Protein AF-A0A920NC04-F1 (afdb_monomer_lite)

Structure (mmCIF, N/CA/C/O backbone):
data_AF-A0A920NC04-F1
#
_entry.id   AF-A0A920NC04-F1
#
loop_
_atom_site.group_PDB
_atom_site.id
_atom_site.type_symbol
_atom_site.label_atom_id
_atom_site.label_alt_id
_atom_site.label_comp_id
_atom_site.label_asym_id
_atom_site.label_entity_id
_atom_site.label_seq_id
_atom_site.pdbx_PDB_ins_code
_atom_site.Cartn_x
_atom_site.Cartn_y
_atom_site.Cartn_z
_atom_site.occupancy
_atom_site.B_iso_or_equiv
_atom_site.auth_seq_id
_atom_site.auth_comp_id
_atom_site.auth_asym_id
_atom_site.auth_atom_id
_atom_site.pdbx_PDB_model_num
ATOM 1 N N . MET A 1 1 ? 3.968 11.558 -33.793 1.00 53.25 1 MET A N 1
ATOM 2 C CA . MET A 1 1 ? 3.833 10.627 -32.651 1.00 53.25 1 MET A CA 1
ATOM 3 C C . MET A 1 1 ? 2.733 11.172 -31.768 1.00 53.25 1 MET A C 1
ATOM 5 O O . MET A 1 1 ? 2.802 12.344 -31.433 1.00 53.25 1 MET A O 1
ATOM 9 N N . ASN A 1 2 ? 1.697 10.383 -31.491 1.00 53.41 2 ASN A N 1
ATOM 10 C CA . ASN A 1 2 ? 0.621 10.811 -30.599 1.00 53.41 2 ASN A CA 1
ATOM 11 C C . ASN A 1 2 ? 1.171 10.795 -29.159 1.00 53.41 2 ASN A C 1
ATOM 13 O O . ASN A 1 2 ? 1.869 9.845 -28.805 1.00 53.41 2 ASN A O 1
ATOM 17 N N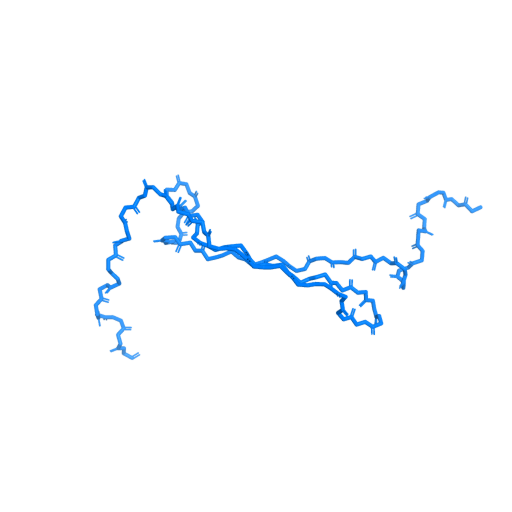 . GLU A 1 3 ? 0.885 11.810 -28.343 1.00 58.72 3 GLU A N 1
ATOM 18 C CA . GLU A 1 3 ? 1.423 11.993 -26.973 1.00 58.72 3 GLU A CA 1
ATOM 19 C C . GLU A 1 3 ? 1.100 10.848 -25.987 1.00 58.72 3 GLU A C 1
ATOM 21 O O . GLU A 1 3 ? 1.563 10.842 -24.849 1.00 58.72 3 GLU A O 1
ATOM 26 N N . TYR A 1 4 ? 0.336 9.848 -26.426 1.00 60.94 4 TYR A N 1
ATOM 27 C CA . TYR A 1 4 ? -0.247 8.805 -25.587 1.00 60.94 4 TYR A CA 1
ATOM 28 C C . TYR A 1 4 ? 0.494 7.462 -25.594 1.00 60.94 4 TYR A C 1
ATOM 30 O O . TYR A 1 4 ? 0.112 6.569 -24.845 1.00 60.94 4 TYR A O 1
ATOM 38 N N . SER A 1 5 ? 1.553 7.279 -26.391 1.00 68.19 5 SER A N 1
ATOM 39 C CA . SER A 1 5 ? 2.316 6.021 -26.394 1.00 68.19 5 SER A CA 1
ATOM 40 C C . SER A 1 5 ? 3.679 6.189 -25.723 1.00 68.19 5 SER A C 1
ATOM 42 O O . SER A 1 5 ? 4.712 6.261 -26.397 1.00 68.19 5 SER A O 1
ATOM 44 N N . LYS A 1 6 ? 3.709 6.241 -24.386 1.00 69.75 6 LYS A N 1
ATOM 45 C CA . LYS A 1 6 ? 4.968 5.979 -23.675 1.00 69.75 6 LYS A CA 1
ATOM 46 C C . LYS A 1 6 ? 5.378 4.526 -23.948 1.00 69.75 6 LYS A C 1
ATOM 48 O O . LYS A 1 6 ? 4.521 3.644 -23.887 1.00 69.75 6 LYS A O 1
ATOM 53 N N . PRO A 1 7 ? 6.653 4.250 -24.267 1.00 76.94 7 PRO A N 1
ATOM 54 C CA . PRO A 1 7 ? 7.105 2.881 -24.458 1.00 76.94 7 PRO A CA 1
ATOM 55 C C . PRO A 1 7 ? 6.880 2.070 -23.180 1.00 76.94 7 PRO A C 1
ATOM 57 O O . PRO A 1 7 ? 7.350 2.468 -22.115 1.00 76.94 7 PRO A O 1
ATOM 60 N N . LEU A 1 8 ? 6.197 0.928 -23.296 1.00 82.25 8 LEU A N 1
ATOM 61 C CA . LEU A 1 8 ? 5.832 0.077 -22.157 1.00 82.25 8 LEU A CA 1
ATOM 62 C C . LEU A 1 8 ? 7.050 -0.344 -21.315 1.00 82.25 8 LEU A C 1
ATOM 64 O O . LEU A 1 8 ? 6.956 -0.411 -20.097 1.00 82.25 8 LEU A O 1
ATOM 68 N N . HIS A 1 9 ? 8.212 -0.539 -21.950 1.00 79.50 9 HIS A N 1
ATOM 69 C CA . HIS A 1 9 ? 9.459 -0.905 -21.267 1.00 79.50 9 HIS A CA 1
ATOM 70 C C . HIS A 1 9 ? 10.022 0.197 -20.352 1.00 79.50 9 HIS A C 1
ATOM 72 O O . HIS A 1 9 ? 10.812 -0.101 -19.470 1.00 79.50 9 HIS A O 1
ATOM 78 N N . LYS A 1 10 ? 9.614 1.464 -20.521 1.00 80.25 10 LYS A N 1
ATOM 79 C CA . LYS A 1 10 ? 10.001 2.574 -19.625 1.00 80.25 10 LYS A CA 1
ATOM 80 C C . LYS A 1 10 ? 8.924 2.910 -18.594 1.00 80.25 10 LYS A C 1
ATOM 82 O O . LYS A 1 10 ? 9.072 3.880 -17.850 1.00 80.25 10 LYS A O 1
ATOM 87 N N . GLN A 1 11 ? 7.812 2.178 -18.592 1.00 91.81 11 GLN A N 1
ATOM 88 C CA . GLN A 1 11 ? 6.714 2.418 -17.671 1.00 91.81 11 GLN A CA 1
ATOM 89 C C . GLN A 1 11 ? 7.014 1.741 -16.332 1.00 91.81 11 GLN A C 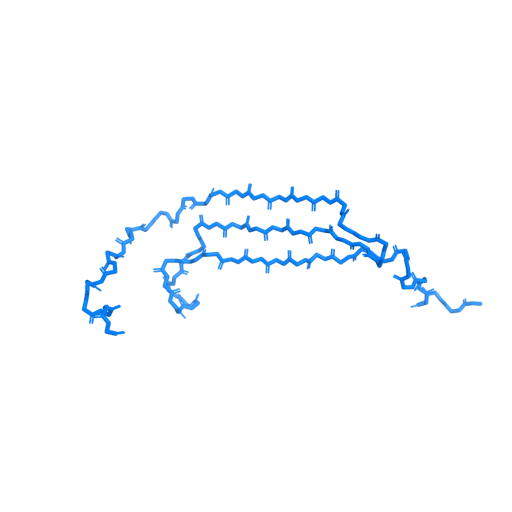1
ATOM 91 O O . GLN A 1 11 ? 7.373 0.566 -16.290 1.00 91.81 11 GLN A O 1
ATOM 96 N N . LYS A 1 12 ? 6.843 2.491 -15.242 1.00 94.62 12 LYS A N 1
ATOM 97 C CA . LYS A 1 12 ? 6.884 1.941 -13.887 1.00 94.62 12 LYS A CA 1
ATOM 98 C C . LYS A 1 12 ? 5.496 1.463 -13.484 1.00 94.62 12 LYS A C 1
ATOM 100 O O . LYS A 1 12 ? 4.505 2.155 -13.739 1.00 94.62 12 LYS A O 1
ATOM 105 N N . PHE A 1 13 ? 5.460 0.314 -12.831 1.00 95.50 13 PHE A N 1
ATOM 106 C CA . PHE A 1 13 ? 4.292 -0.297 -12.218 1.00 95.50 13 PHE A CA 1
ATOM 107 C C . PHE A 1 13 ? 4.524 -0.387 -10.715 1.00 95.50 13 PHE A C 1
ATOM 109 O O . PHE A 1 13 ? 5.661 -0.540 -10.276 1.00 95.50 13 PHE A O 1
ATOM 116 N N . ALA A 1 14 ? 3.453 -0.305 -9.935 1.00 97.69 14 ALA A N 1
ATOM 117 C CA . ALA A 1 14 ? 3.494 -0.532 -8.500 1.00 97.69 14 ALA A CA 1
ATOM 118 C C . ALA A 1 14 ? 2.496 -1.637 -8.157 1.00 97.69 14 ALA A C 1
ATOM 120 O O . ALA A 1 14 ? 1.304 -1.495 -8.436 1.00 97.69 14 ALA A O 1
ATOM 121 N N . VAL A 1 15 ? 2.980 -2.730 -7.570 1.00 97.81 15 VAL A N 1
ATOM 122 C CA . VAL A 1 15 ? 2.116 -3.664 -6.842 1.00 97.81 15 VAL A CA 1
ATOM 123 C C . VAL A 1 15 ? 1.917 -3.083 -5.453 1.00 97.81 15 VAL A C 1
ATOM 125 O O . VAL A 1 15 ? 2.898 -2.711 -4.811 1.00 97.81 15 VAL A O 1
ATOM 128 N N . VAL A 1 16 ? 0.665 -2.986 -5.017 1.00 98.19 16 VAL A N 1
ATOM 129 C CA . VAL A 1 16 ? 0.301 -2.513 -3.681 1.00 98.19 16 VAL A CA 1
ATOM 130 C C . VAL A 1 16 ? -0.437 -3.634 -2.974 1.00 98.19 16 VAL A C 1
ATOM 132 O O . VAL A 1 16 ? -1.381 -4.188 -3.537 1.00 98.19 16 VAL A O 1
ATOM 135 N N . ASP A 1 17 ? -0.009 -3.929 -1.756 1.00 98.19 17 ASP A N 1
ATOM 136 C CA . ASP A 1 17 ? -0.649 -4.883 -0.863 1.00 98.19 17 ASP A CA 1
ATOM 137 C C . ASP A 1 17 ? -1.002 -4.206 0.465 1.00 98.19 17 ASP A C 1
ATOM 139 O O . ASP A 1 17 ? -0.282 -3.318 0.937 1.00 98.19 17 ASP A O 1
ATOM 143 N N . LEU A 1 18 ? -2.151 -4.578 1.028 1.00 97.94 18 LEU A N 1
ATOM 144 C CA . LEU A 1 18 ? -2.711 -3.963 2.227 1.00 97.94 18 LEU A CA 1
ATOM 145 C C . LEU A 1 18 ? -3.155 -5.040 3.205 1.00 97.94 18 LEU A C 1
ATOM 147 O O . LEU A 1 18 ? -4.140 -5.738 2.965 1.00 97.94 18 LEU A O 1
ATOM 151 N N . GLU A 1 19 ? -2.518 -5.059 4.369 1.00 96.88 19 GLU A N 1
ATOM 152 C CA . GLU A 1 19 ? -3.003 -5.846 5.494 1.00 96.88 19 GLU A CA 1
ATOM 153 C C . GLU A 1 19 ? -3.983 -5.021 6.314 1.00 96.88 19 GLU A C 1
ATOM 155 O O . GLU A 1 19 ? -3.826 -3.807 6.497 1.00 96.88 19 GLU A O 1
ATOM 160 N N . THR A 1 20 ? -5.023 -5.668 6.830 1.00 95.75 20 THR A N 1
ATOM 161 C CA . THR A 1 20 ? -6.145 -4.976 7.471 1.00 95.75 20 THR A CA 1
ATOM 162 C C . THR A 1 20 ? -6.570 -5.646 8.772 1.00 95.75 20 THR A C 1
ATOM 164 O O . THR A 1 20 ? -6.231 -6.790 9.060 1.00 95.75 20 THR A O 1
ATOM 167 N N . THR A 1 21 ? -7.350 -4.935 9.589 1.00 94.12 21 THR A N 1
ATOM 168 C CA . THR A 1 21 ? -7.910 -5.492 10.830 1.00 94.12 21 THR A CA 1
ATOM 169 C C . THR A 1 21 ? -8.991 -6.562 10.607 1.00 94.12 21 THR A C 1
ATOM 171 O O . THR A 1 21 ? -9.479 -7.110 11.593 1.00 94.12 21 THR A O 1
ATOM 174 N N . GLY A 1 22 ? -9.419 -6.811 9.363 1.00 91.94 22 GLY A N 1
ATOM 175 C CA . GLY A 1 22 ? -10.515 -7.718 9.010 1.00 91.94 22 GLY A CA 1
ATOM 176 C C . GLY A 1 22 ? -10.976 -7.549 7.555 1.00 91.94 22 GLY A C 1
ATOM 177 O O . GLY A 1 22 ? -10.427 -6.752 6.809 1.00 91.94 22 GLY A O 1
ATOM 178 N N . LEU A 1 23 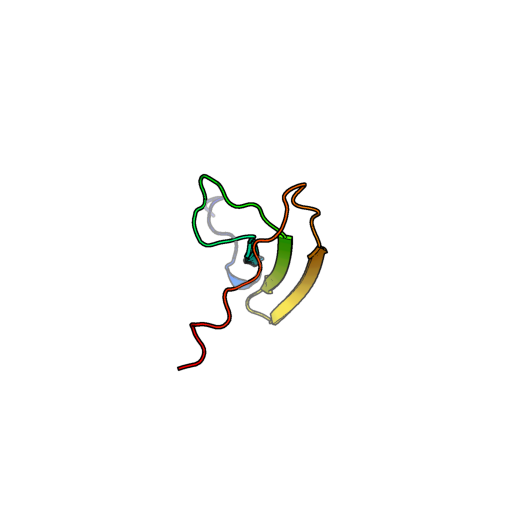? -12.001 -8.296 7.138 1.00 92.62 23 LEU A N 1
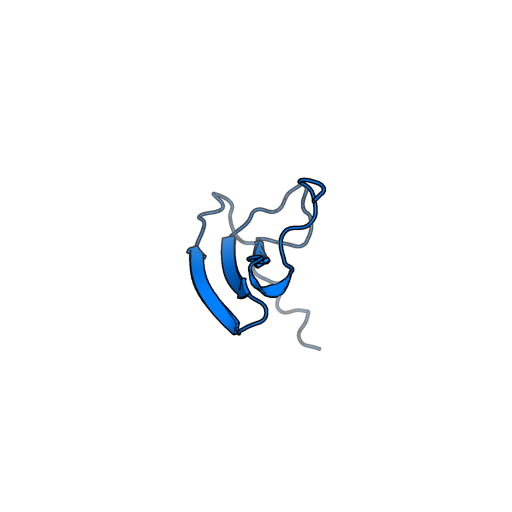ATOM 179 C CA . LEU A 1 23 ? -12.392 -8.417 5.723 1.00 92.62 23 LEU A CA 1
ATOM 180 C C . LEU A 1 23 ? -13.387 -7.350 5.222 1.00 92.62 23 LEU A C 1
ATOM 182 O O . LEU A 1 23 ? -13.818 -7.414 4.071 1.00 92.62 23 LEU A O 1
ATOM 186 N N . ARG A 1 24 ? -13.819 -6.402 6.065 1.00 93.94 24 ARG A N 1
ATOM 187 C CA . ARG A 1 24 ? -14.885 -5.442 5.728 1.00 93.94 24 ARG A CA 1
ATOM 188 C C . ARG A 1 24 ? -14.330 -4.039 5.539 1.00 93.94 24 ARG A C 1
ATOM 190 O O . ARG A 1 24 ? -14.093 -3.331 6.518 1.00 93.94 24 ARG A O 1
ATOM 197 N N . ALA A 1 25 ? -14.203 -3.605 4.287 1.00 93.88 25 ALA A N 1
ATOM 198 C CA . ALA A 1 25 ? -13.636 -2.301 3.933 1.00 93.88 25 ALA A CA 1
ATOM 199 C C . ALA A 1 25 ? -14.351 -1.106 4.596 1.00 93.88 25 ALA A C 1
ATOM 201 O O . ALA A 1 25 ? -13.728 -0.075 4.838 1.00 93.88 25 ALA A O 1
ATOM 202 N N . GLU A 1 26 ? -15.640 -1.229 4.932 1.00 95.88 26 GLU A N 1
ATOM 203 C CA . GLU A 1 26 ? -16.408 -0.150 5.564 1.00 95.88 26 GLU A CA 1
ATOM 204 C C . GLU A 1 26 ? -16.054 0.059 7.044 1.00 95.88 26 GLU A C 1
ATOM 206 O O . GLU A 1 26 ? -16.338 1.117 7.606 1.00 95.88 26 GLU A O 1
ATOM 211 N N . THR A 1 27 ? -15.481 -0.952 7.707 1.00 93.69 27 THR A N 1
ATOM 212 C CA . THR A 1 27 ? -15.294 -0.960 9.171 1.00 93.69 27 THR A CA 1
ATOM 213 C C . THR A 1 27 ? -13.890 -1.329 9.635 1.00 93.69 27 THR A C 1
ATOM 215 O O . THR A 1 27 ? -13.522 -1.050 10.786 1.00 93.69 27 THR A O 1
ATOM 218 N N . ASP A 1 28 ? -13.116 -1.989 8.784 1.00 94.44 28 ASP A N 1
ATOM 219 C CA . ASP A 1 28 ? -11.748 -2.396 9.061 1.00 94.44 28 ASP A CA 1
ATOM 220 C C . ASP A 1 28 ? -10.745 -1.355 8.583 1.00 94.44 28 ASP A C 1
ATOM 222 O O . ASP A 1 28 ? -11.052 -0.454 7.805 1.00 94.44 28 ASP A O 1
ATOM 226 N N . ARG A 1 29 ? -9.554 -1.404 9.173 1.00 96.19 29 ARG A N 1
ATOM 227 C CA . ARG A 1 29 ? -8.511 -0.399 8.969 1.00 96.19 29 ARG A CA 1
ATOM 228 C C . ARG A 1 29 ? -7.237 -1.069 8.499 1.00 96.19 29 ARG A C 1
ATOM 230 O O . ARG A 1 29 ? -6.967 -2.199 8.889 1.00 96.19 29 ARG A O 1
ATOM 237 N N . ILE A 1 30 ? -6.461 -0.351 7.699 1.00 96.94 30 ILE A N 1
ATOM 238 C CA . ILE A 1 30 ? -5.139 -0.793 7.252 1.00 96.94 30 ILE A CA 1
ATOM 239 C C . ILE A 1 30 ? -4.192 -0.853 8.459 1.00 96.94 30 ILE A C 1
ATOM 241 O O . ILE A 1 30 ? -4.188 0.065 9.286 1.00 96.94 30 ILE A O 1
ATOM 245 N N . ILE A 1 31 ? -3.410 -1.928 8.545 1.00 97.12 31 ILE A N 1
ATOM 246 C CA . ILE A 1 31 ? -2.358 -2.139 9.549 1.00 97.12 31 ILE A CA 1
ATOM 247 C C . ILE A 1 31 ? -0.955 -2.202 8.935 1.00 97.12 31 ILE A C 1
ATOM 249 O O . ILE A 1 31 ? 0.015 -1.941 9.641 1.00 97.12 31 ILE A O 1
ATOM 253 N N . GLU A 1 32 ? -0.841 -2.466 7.634 1.00 98.38 32 GLU A N 1
ATOM 254 C CA . GLU A 1 32 ? 0.411 -2.398 6.877 1.00 98.38 32 GLU A CA 1
ATOM 255 C C . GLU A 1 32 ? 0.135 -1.945 5.440 1.00 98.38 32 GLU A C 1
ATOM 257 O O . GLU A 1 32 ? -0.902 -2.276 4.864 1.00 98.38 32 GLU A O 1
ATOM 262 N N . VAL A 1 33 ? 1.069 -1.185 4.866 1.00 98.56 33 VAL A N 1
ATOM 263 C CA . VAL A 1 33 ? 1.102 -0.874 3.433 1.00 98.56 33 VAL A CA 1
ATOM 264 C C . VAL A 1 33 ? 2.405 -1.407 2.857 1.00 98.56 33 VAL A C 1
ATOM 266 O O . VAL A 1 33 ? 3.466 -0.917 3.241 1.00 98.56 33 VAL A O 1
ATOM 269 N N . GLY A 1 34 ? 2.319 -2.350 1.919 1.00 98.50 34 GLY A N 1
ATOM 270 C CA . GLY A 1 34 ? 3.446 -2.865 1.142 1.00 98.50 34 GLY A CA 1
ATOM 271 C C . GLY A 1 34 ? 3.385 -2.386 -0.308 1.00 98.50 34 GLY A C 1
ATOM 272 O O . GLY A 1 34 ? 2.324 -2.394 -0.931 1.00 98.50 34 GLY A O 1
ATOM 273 N N . ILE A 1 35 ? 4.517 -1.951 -0.862 1.00 98.69 35 ILE A N 1
ATOM 274 C CA . ILE A 1 35 ? 4.629 -1.514 -2.258 1.00 98.69 35 ILE A CA 1
ATOM 275 C C . ILE A 1 35 ? 5.898 -2.093 -2.880 1.00 98.69 35 ILE A C 1
ATOM 277 O O . ILE A 1 35 ? 6.988 -1.934 -2.332 1.00 98.69 35 ILE A O 1
ATOM 281 N N . GLN A 1 36 ? 5.765 -2.685 -4.066 1.00 98.19 36 GLN A N 1
ATOM 282 C CA . GLN A 1 36 ? 6.885 -3.044 -4.936 1.00 98.19 36 GLN A CA 1
ATOM 283 C C . GLN A 1 36 ? 6.750 -2.311 -6.271 1.00 98.19 36 GLN A C 1
ATOM 285 O O . GLN A 1 36 ? 5.811 -2.549 -7.033 1.00 98.19 36 GLN A O 1
ATOM 290 N N . VAL A 1 37 ? 7.714 -1.445 -6.573 1.00 97.94 37 VAL A N 1
ATOM 291 C CA . VAL A 1 37 ? 7.841 -0.763 -7.863 1.00 97.94 37 VAL A CA 1
ATOM 292 C C . VAL A 1 37 ? 8.703 -1.607 -8.795 1.00 97.94 37 VAL A C 1
ATOM 294 O O . VAL A 1 37 ? 9.754 -2.105 -8.389 1.00 97.94 37 VAL A O 1
ATOM 297 N N . PHE A 1 38 ? 8.270 -1.779 -10.039 1.00 95.62 38 PHE A N 1
ATOM 298 C CA . PHE A 1 38 ? 8.992 -2.549 -11.050 1.00 95.62 38 PHE A CA 1
ATOM 299 C C . PHE A 1 38 ? 8.772 -1.986 -12.458 1.00 95.62 38 PHE A C 1
ATOM 301 O O . PHE A 1 38 ? 7.794 -1.286 -12.732 1.00 95.62 38 PHE A O 1
ATOM 308 N N . THR A 1 39 ? 9.690 -2.308 -13.361 1.00 94.31 39 THR A N 1
ATOM 309 C CA . THR A 1 39 ? 9.545 -2.148 -14.812 1.00 94.31 39 THR A CA 1
ATOM 310 C C . THR A 1 39 ? 9.525 -3.529 -15.465 1.00 94.31 39 THR A C 1
ATOM 312 O O . THR A 1 39 ? 9.612 -4.553 -14.786 1.00 94.31 39 THR A O 1
ATOM 315 N N . LEU A 1 40 ? 9.433 -3.587 -16.795 1.00 92.19 40 LEU A N 1
ATOM 316 C CA . LEU A 1 40 ? 9.575 -4.860 -17.511 1.00 92.19 40 LEU A CA 1
ATOM 317 C C . LEU A 1 40 ? 10.981 -5.472 -17.389 1.00 92.19 40 LEU A C 1
ATOM 319 O O . LEU A 1 40 ? 11.133 -6.663 -17.646 1.00 92.19 40 LEU A O 1
ATOM 323 N N . ASP A 1 41 ? 11.976 -4.684 -16.975 1.00 92.50 41 ASP A N 1
ATOM 324 C CA . ASP A 1 41 ? 13.351 -5.146 -16.771 1.00 92.50 41 ASP A CA 1
ATOM 325 C C . ASP A 1 41 ? 13.576 -5.712 -15.355 1.00 92.50 41 ASP A C 1
ATOM 327 O O . ASP A 1 41 ? 14.598 -6.351 -15.102 1.00 92.50 41 ASP A O 1
ATOM 331 N N . GLY A 1 42 ? 12.625 -5.512 -14.431 1.00 92.69 42 GLY A N 1
ATOM 332 C CA . GLY A 1 42 ? 12.674 -6.065 -13.077 1.00 92.69 42 GLY A CA 1
ATOM 333 C C . GLY A 1 42 ? 12.229 -5.100 -11.968 1.00 92.69 42 GLY A C 1
ATOM 334 O O . GLY A 1 42 ? 11.738 -4.002 -12.244 1.00 92.69 42 GLY A O 1
ATOM 335 N N . PRO A 1 43 ? 12.362 -5.516 -10.693 1.00 96.00 43 PRO A N 1
ATOM 336 C CA . PRO A 1 43 ? 12.043 -4.688 -9.531 1.00 96.00 43 PRO A CA 1
ATOM 337 C C . PRO A 1 43 ? 13.039 -3.531 -9.362 1.00 96.00 43 PRO A C 1
ATOM 339 O O . PRO A 1 43 ? 14.233 -3.692 -9.597 1.00 96.00 43 PRO A O 1
ATOM 342 N N . GLU A 1 44 ? 12.549 -2.373 -8.917 1.00 95.94 44 GLU A N 1
ATOM 343 C CA . GLU A 1 44 ? 13.364 -1.172 -8.686 1.00 95.94 44 GLU A CA 1
ATOM 344 C C . GLU A 1 44 ? 13.414 -0.767 -7.209 1.00 95.94 44 GLU A C 1
ATOM 346 O O . GLU A 1 44 ? 14.492 -0.571 -6.655 1.00 95.94 44 GLU A O 1
ATOM 351 N N . GLU A 1 45 ? 12.252 -0.626 -6.568 1.00 97.50 45 GLU A N 1
ATOM 352 C CA . GLU A 1 45 ? 12.132 -0.071 -5.217 1.00 97.50 45 GLU A CA 1
ATOM 353 C C . GLU A 1 45 ? 11.036 -0.792 -4.436 1.00 97.50 45 GLU A C 1
ATOM 355 O O . GLU A 1 45 ? 10.000 -1.153 -4.994 1.00 97.50 45 GLU A O 1
ATOM 360 N N . SER A 1 46 ? 11.255 -0.974 -3.137 1.00 98.06 46 SER A N 1
ATOM 361 C CA . SER A 1 46 ? 10.270 -1.531 -2.216 1.00 98.06 46 SER A CA 1
ATOM 362 C C . SER A 1 46 ? 10.028 -0.583 -1.049 1.00 98.06 46 SER A C 1
ATOM 364 O O . SER A 1 46 ? 10.974 -0.007 -0.509 1.00 98.06 46 SER A O 1
ATOM 366 N N . PHE A 1 47 ? 8.782 -0.496 -0.605 1.00 98.31 47 PHE A N 1
ATOM 367 C CA . PHE A 1 47 ? 8.378 0.232 0.589 1.00 98.31 47 PHE A CA 1
ATOM 368 C C . PHE A 1 47 ? 7.474 -0.658 1.441 1.00 98.31 47 PHE A C 1
ATOM 370 O O . PHE A 1 47 ? 6.584 -1.319 0.914 1.00 98.31 47 PHE A O 1
ATOM 377 N N . SER A 1 48 ? 7.680 -0.650 2.756 1.00 98.50 48 SER A N 1
ATOM 378 C CA . SER A 1 48 ? 6.708 -1.177 3.712 1.00 98.50 48 SER A CA 1
ATOM 379 C C . SER A 1 48 ? 6.662 -0.278 4.941 1.00 98.50 48 SER A C 1
ATOM 381 O O . SER A 1 48 ? 7.681 0.280 5.363 1.00 98.50 48 SER A O 1
ATOM 383 N N . THR A 1 49 ? 5.467 -0.112 5.502 1.00 98.62 49 THR A N 1
ATOM 384 C CA . THR A 1 49 ? 5.288 0.540 6.795 1.00 98.62 49 THR A CA 1
ATOM 385 C C . THR A 1 49 ? 4.101 -0.034 7.553 1.00 98.62 49 THR A C 1
ATOM 387 O O . THR A 1 49 ? 3.037 -0.281 6.978 1.00 98.62 49 THR A O 1
ATOM 390 N N . LEU A 1 50 ? 4.266 -0.166 8.869 1.00 98.31 50 LEU A N 1
ATOM 391 C CA . LEU A 1 50 ? 3.169 -0.463 9.780 1.00 98.31 50 LEU A CA 1
ATOM 392 C C . LEU A 1 50 ? 2.360 0.804 10.068 1.00 98.31 50 LEU A C 1
ATOM 394 O O . LEU A 1 50 ? 2.899 1.887 10.308 1.00 98.31 50 LEU A O 1
ATOM 398 N N . VAL A 1 51 ? 1.042 0.651 10.108 1.00 97.25 51 VAL A N 1
ATOM 399 C CA . VAL A 1 51 ? 0.083 1.717 10.385 1.00 97.25 51 VAL A CA 1
ATOM 400 C C . VAL A 1 51 ? -0.617 1.407 11.699 1.00 97.25 51 VAL A C 1
ATOM 402 O O . VAL A 1 51 ? -1.173 0.331 11.879 1.00 97.25 51 VAL A O 1
ATOM 405 N N . ASN A 1 52 ? -0.637 2.360 12.633 1.00 96.69 52 ASN A N 1
ATOM 406 C CA . ASN A 1 52 ? -1.453 2.216 13.837 1.00 96.69 52 ASN A CA 1
ATOM 407 C C . ASN A 1 52 ? -2.939 2.425 13.476 1.00 96.69 52 ASN A C 1
ATOM 409 O O . ASN A 1 52 ? -3.331 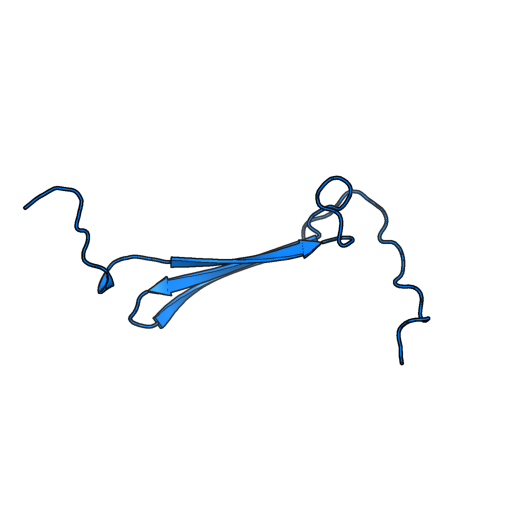3.567 13.201 1.00 96.69 52 ASN A O 1
ATOM 413 N N . PRO A 1 53 ? -3.798 1.386 13.541 1.00 94.94 53 PRO A N 1
ATOM 414 C CA . PRO A 1 53 ? -5.191 1.499 13.122 1.00 94.94 53 PRO A CA 1
ATOM 415 C C . PRO A 1 53 ? -6.045 2.317 14.102 1.00 94.94 53 PRO A C 1
ATOM 417 O O . PRO A 1 53 ? -7.199 2.620 13.799 1.00 94.94 53 PRO A O 1
ATOM 420 N N . LYS A 1 54 ? -5.537 2.684 15.289 1.00 95.12 54 LYS A N 1
ATOM 421 C CA . LYS A 1 54 ? -6.312 3.315 16.379 1.00 95.12 54 LYS A CA 1
ATOM 422 C C . LYS A 1 54 ? -7.615 2.554 16.689 1.00 95.12 54 LYS A C 1
ATOM 424 O O . LYS A 1 54 ? -8.654 3.157 16.955 1.00 95.12 54 LYS A O 1
ATOM 429 N N . LYS A 1 55 ? -7.556 1.225 16.590 1.00 88.62 55 LYS A N 1
ATOM 430 C CA . LYS A 1 55 ? -8.633 0.259 16.835 1.00 88.62 55 LYS A CA 1
ATOM 431 C C . LYS A 1 55 ? -7.992 -0.975 17.466 1.00 88.62 55 LYS A C 1
ATOM 433 O O . LYS A 1 55 ? -6.888 -1.346 17.077 1.00 88.62 55 LYS A O 1
ATOM 438 N N . ASN A 1 56 ? -8.677 -1.605 18.416 1.00 86.25 56 ASN A N 1
ATOM 439 C CA . ASN A 1 56 ? -8.222 -2.886 18.949 1.00 86.25 56 ASN A CA 1
ATOM 440 C C . ASN A 1 56 ? -8.338 -3.960 17.868 1.00 86.25 56 ASN A C 1
ATOM 442 O O . ASN A 1 56 ? -9.378 -4.078 17.215 1.00 86.25 56 ASN A O 1
ATOM 446 N N . LEU A 1 57 ? -7.283 -4.751 17.711 1.00 80.81 57 LEU A N 1
ATOM 447 C CA . LEU A 1 57 ? -7.346 -5.961 16.908 1.00 80.81 57 LEU A CA 1
ATOM 448 C C . LEU A 1 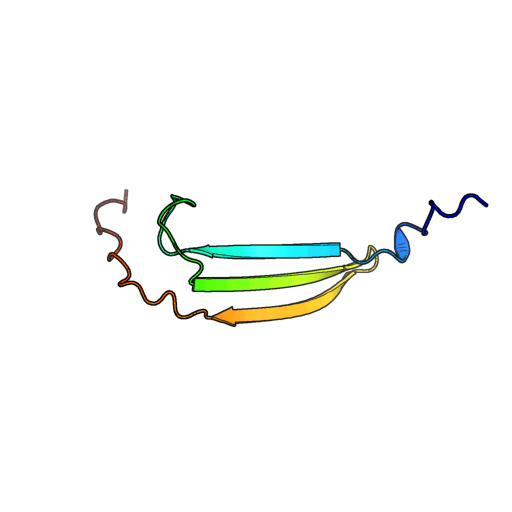57 ? -8.237 -6.962 17.639 1.00 80.81 57 LEU A C 1
ATOM 450 O O . LEU A 1 57 ? -8.045 -7.221 18.829 1.00 80.81 57 LEU A O 1
ATOM 454 N N . GLN A 1 58 ? -9.236 -7.497 16.942 1.00 72.88 58 GLN A N 1
ATOM 455 C CA . GLN A 1 58 ? -9.919 -8.681 17.444 1.00 72.88 58 GLN A CA 1
ATOM 456 C C . GLN A 1 58 ? -8.923 -9.832 17.331 1.00 72.88 58 GLN A C 1
ATOM 458 O O . GLN A 1 58 ? -8.320 -10.018 16.275 1.00 72.88 58 GLN A O 1
ATOM 463 N N . ALA A 1 59 ? -8.711 -10.578 18.414 1.00 68.44 59 ALA A N 1
ATOM 464 C CA . ALA A 1 59 ? -7.948 -11.811 18.311 1.00 68.44 59 ALA A CA 1
ATOM 465 C C . ALA A 1 59 ? -8.666 -12.716 17.304 1.00 68.44 59 ALA A C 1
ATOM 467 O O . ALA A 1 59 ? -9.882 -12.904 17.410 1.00 68.44 59 ALA A O 1
ATOM 468 N N . LEU A 1 60 ? -7.929 -13.259 16.333 1.00 60.03 60 LEU A N 1
ATOM 469 C CA . LEU A 1 60 ? -8.454 -14.344 15.515 1.00 60.03 60 LEU A CA 1
ATOM 470 C C . LEU A 1 60 ? -8.913 -15.440 16.480 1.00 60.03 60 LEU A C 1
ATOM 472 O O . LEU A 1 60 ? -8.123 -15.930 17.291 1.00 60.03 60 LEU A O 1
ATOM 476 N N . SER A 1 61 ? -10.205 -15.771 16.448 1.00 52.72 61 SER A N 1
ATOM 477 C CA . SER A 1 61 ? -10.711 -16.892 17.234 1.00 52.72 61 SER A CA 1
ATOM 478 C C . SER A 1 61 ? -9.955 -18.149 16.785 1.00 52.72 61 SER A C 1
ATOM 480 O O . SER A 1 61 ? -9.908 -18.395 15.578 1.00 52.72 61 SER A O 1
ATOM 482 N N . PRO A 1 62 ? -9.403 -18.975 17.695 1.00 54.72 62 PRO A N 1
ATOM 483 C CA . PRO A 1 62 ? -8.648 -20.184 17.337 1.00 54.72 62 PRO A CA 1
ATOM 484 C C . PRO A 1 62 ? -9.449 -21.235 16.547 1.00 54.72 62 PRO A C 1
ATOM 486 O O . PRO A 1 62 ? -8.921 -22.277 16.182 1.00 54.72 62 PRO A O 1
ATOM 489 N N . THR A 1 63 ? -10.742 -21.010 16.313 1.00 52.81 63 THR A N 1
ATOM 490 C CA . THR A 1 63 ? -11.692 -22.006 15.803 1.00 52.81 63 THR A CA 1
ATOM 491 C C . THR A 1 63 ? -11.567 -22.301 14.302 1.00 52.81 63 THR A C 1
ATOM 493 O O . THR A 1 63 ? -12.293 -23.151 13.802 1.00 52.81 63 THR A O 1
ATOM 496 N N . LEU A 1 64 ? -10.654 -21.647 13.577 1.00 47.16 64 LEU A N 1
ATOM 497 C CA . LEU A 1 64 ? -10.324 -21.971 12.182 1.00 47.16 64 LEU A CA 1
ATOM 498 C C . LEU A 1 64 ? -8.873 -22.466 12.069 1.00 47.16 64 LEU A C 1
ATOM 500 O O . LEU A 1 64 ? -8.065 -21.931 11.319 1.00 47.16 64 LEU A O 1
ATOM 504 N N . GLN A 1 65 ? -8.544 -23.492 12.851 1.00 39.81 65 GLN A N 1
ATOM 505 C CA . GLN A 1 65 ? -7.525 -24.472 12.485 1.00 39.81 65 GLN A CA 1
ATOM 506 C C . GLN A 1 65 ? -8.264 -25.786 12.218 1.00 39.81 65 GLN A C 1
ATOM 508 O O . GLN A 1 65 ? -8.522 -26.556 13.141 1.00 39.81 65 GLN A O 1
ATOM 513 N N . ALA A 1 66 ? -8.685 -25.983 10.971 1.00 40.53 66 ALA A N 1
ATOM 514 C CA . ALA A 1 66 ? -9.209 -27.243 10.455 1.00 40.53 66 ALA A CA 1
ATOM 515 C C . ALA A 1 66 ? -8.490 -27.560 9.144 1.00 40.53 66 ALA A C 1
ATOM 517 O O . ALA A 1 66 ? -8.278 -26.602 8.365 1.00 40.53 66 ALA A O 1
#

Secondary structure (DSSP, 8-state):
--TT---GGG--EEEEEEEESSS-TTT--EEEEEEEEEETTEEEEEEEEE---SSPPPPPPTT---

Sequence (66 aa):
MNEYSKPLHKQKFAVVDLETTGLRAETDRIIEVGIQVFTLDGPEESFSTLVNPKKNLQALSPTLQA

pLDDT: mean 85.7, std 16.97, range [39.81, 98.69]

Foldseek 3Di:
DPPPDDPQQPDKDKDWDFDWLDDDPVPIFTQKIWIWIAGPVGTDDIDMDGDDRVDDRDPDDPVPPD

Radius of gyration: 18.21 Å; chains: 1; bounding box: 30×39×52 Å